Protein AF-A0A2M7PTY8-F1 (afdb_monomer_lite)

Structure (mmCIF, N/CA/C/O backbone):
data_AF-A0A2M7PTY8-F1
#
_entry.id   AF-A0A2M7PTY8-F1
#
loop_
_atom_site.group_PDB
_atom_site.id
_atom_site.type_symbol
_atom_site.label_atom_id
_atom_site.label_alt_id
_atom_site.label_comp_id
_atom_site.label_asym_id
_atom_site.label_entity_id
_atom_site.label_seq_id
_atom_site.pdbx_PDB_ins_code
_atom_site.Cartn_x
_atom_site.Cartn_y
_atom_site.Cartn_z
_atom_site.occupancy
_atom_site.B_iso_or_equiv
_atom_site.auth_seq_id
_atom_site.auth_comp_id
_atom_site.auth_asym_id
_atom_site.auth_atom_id
_atom_site.pdbx_PDB_model_num
ATOM 1 N N . LYS A 1 1 ? 1.114 0.857 -15.490 1.00 77.12 1 LYS A N 1
ATOM 2 C CA . LYS A 1 1 ? 1.839 -0.433 -15.656 1.00 77.12 1 LYS A CA 1
ATOM 3 C C . LYS A 1 1 ? 2.378 -0.992 -14.337 1.00 77.12 1 LYS A C 1
ATOM 5 O O . LYS A 1 1 ? 1.938 -2.067 -13.968 1.00 77.12 1 LYS A O 1
ATOM 10 N N . CYS A 1 2 ? 3.299 -0.330 -13.618 1.00 89.31 2 CYS A N 1
ATOM 11 C CA . CYS A 1 2 ? 3.822 -0.888 -12.352 1.00 89.31 2 CYS A CA 1
ATOM 12 C C . CYS A 1 2 ? 2.845 -0.785 -11.172 1.00 89.31 2 CYS A C 1
ATOM 14 O O . CYS A 1 2 ? 2.730 -1.725 -10.396 1.00 89.31 2 CYS A O 1
ATOM 16 N N . LEU A 1 3 ? 2.088 0.312 -11.073 1.00 90.00 3 LEU A N 1
ATOM 17 C CA . LEU A 1 3 ? 1.049 0.475 -10.047 1.00 90.00 3 LEU A CA 1
ATOM 18 C C . LEU A 1 3 ? -0.109 -0.526 -10.194 1.00 90.00 3 LEU A C 1
ATOM 20 O O . LEU A 1 3 ? -0.704 -0.925 -9.197 1.00 90.00 3 LEU A O 1
ATOM 24 N N . ASP A 1 4 ? -0.402 -0.941 -11.427 1.00 86.75 4 ASP A N 1
ATOM 25 C CA . ASP A 1 4 ? -1.457 -1.914 -11.754 1.00 86.75 4 ASP A CA 1
ATOM 26 C C . ASP A 1 4 ? -0.990 -3.367 -11.563 1.00 86.75 4 ASP A C 1
ATOM 28 O O . ASP A 1 4 ? -1.797 -4.285 -11.596 1.00 86.75 4 ASP A O 1
ATOM 32 N N . ALA A 1 5 ? 0.317 -3.587 -11.374 1.00 87.81 5 ALA A N 1
ATOM 33 C CA . ALA A 1 5 ? 0.893 -4.901 -11.085 1.00 87.81 5 ALA A CA 1
ATOM 34 C C . ALA A 1 5 ? 0.928 -5.218 -9.578 1.00 87.81 5 ALA A C 1
ATOM 36 O O . ALA A 1 5 ? 1.336 -6.311 -9.181 1.00 87.81 5 ALA A O 1
ATOM 37 N N . LEU A 1 6 ? 0.543 -4.255 -8.737 1.00 93.88 6 LEU A N 1
ATOM 38 C CA . LEU A 1 6 ? 0.382 -4.454 -7.303 1.00 93.88 6 LEU A CA 1
ATOM 39 C C . LEU A 1 6 ? -0.954 -5.154 -7.014 1.00 93.88 6 LEU A C 1
ATOM 41 O O . LEU A 1 6 ? -1.928 -4.890 -7.716 1.00 93.88 6 LEU A O 1
ATOM 45 N N . PRO A 1 7 ? -1.049 -5.954 -5.935 1.00 95.00 7 PRO A N 1
ATOM 46 C CA . PRO A 1 7 ? -2.338 -6.404 -5.419 1.00 95.00 7 PRO A CA 1
ATOM 47 C C . PRO A 1 7 ? -3.286 -5.222 -5.182 1.00 95.00 7 PRO A C 1
ATOM 49 O O . PRO A 1 7 ? -2.843 -4.166 -4.722 1.00 95.00 7 PRO A O 1
ATOM 52 N N . ASP A 1 8 ? -4.586 -5.410 -5.415 1.00 93.94 8 ASP A N 1
ATOM 53 C CA . ASP A 1 8 ? -5.576 -4.321 -5.416 1.00 93.94 8 ASP A CA 1
ATOM 54 C C . ASP A 1 8 ? -5.510 -3.436 -4.169 1.00 93.94 8 ASP A C 1
ATOM 56 O O . ASP A 1 8 ? -5.428 -2.211 -4.269 1.00 93.94 8 ASP A O 1
ATOM 60 N N . ARG A 1 9 ? -5.450 -4.051 -2.979 1.00 93.88 9 ARG A N 1
ATOM 61 C CA . ARG A 1 9 ? -5.334 -3.309 -1.713 1.00 93.88 9 ARG A CA 1
ATOM 62 C C . ARG A 1 9 ? -4.062 -2.468 -1.640 1.00 93.88 9 ARG A C 1
ATOM 64 O O . ARG A 1 9 ? -4.106 -1.361 -1.127 1.00 93.88 9 ARG A O 1
ATOM 71 N N . TRP A 1 10 ? -2.941 -2.967 -2.154 1.00 96.81 10 TRP A N 1
ATOM 72 C CA . TRP A 1 10 ? -1.659 -2.260 -2.120 1.00 96.81 10 TRP A CA 1
ATOM 73 C C . TRP A 1 10 ? -1.648 -1.098 -3.109 1.00 96.81 10 TRP A C 1
ATOM 75 O O . TRP A 1 10 ? -1.227 0.002 -2.756 1.00 96.81 10 TRP A O 1
ATOM 85 N N . SER A 1 11 ? -2.154 -1.331 -4.326 1.00 96.50 11 SER A N 1
ATOM 86 C CA . SER A 1 11 ? -2.332 -0.285 -5.336 1.00 96.50 11 SER A CA 1
ATOM 87 C C . SER A 1 11 ? -3.219 0.835 -4.795 1.00 96.50 11 SER A C 1
ATOM 89 O O . SER A 1 11 ? -2.856 2.008 -4.873 1.00 96.50 11 SER A O 1
ATOM 91 N N . LEU A 1 12 ? -4.340 0.476 -4.163 1.00 96.25 12 LEU A N 1
ATOM 92 C CA . LEU A 1 12 ? -5.262 1.432 -3.563 1.00 96.25 12 LEU A CA 1
ATOM 93 C C . LEU A 1 12 ? -4.620 2.206 -2.401 1.00 96.25 12 LEU A C 1
ATOM 95 O O . LEU A 1 12 ? -4.716 3.430 -2.385 1.00 96.25 12 LEU A O 1
ATOM 99 N N . SER A 1 13 ? -3.892 1.547 -1.487 1.00 97.06 13 SER A N 1
ATOM 100 C CA . SER A 1 13 ? -3.159 2.239 -0.411 1.00 97.06 13 SER A CA 1
ATOM 101 C C . SER A 1 13 ? -2.135 3.247 -0.947 1.00 97.06 13 SER A C 1
ATOM 103 O O . SER A 1 13 ? -2.038 4.357 -0.426 1.00 97.06 13 SER A O 1
ATOM 105 N N . ILE A 1 14 ? -1.398 2.897 -2.009 1.00 97.31 14 ILE A N 1
ATOM 106 C CA . ILE A 1 14 ? -0.436 3.805 -2.651 1.00 97.31 14 ILE A CA 1
ATOM 107 C C . ILE A 1 14 ? -1.151 4.999 -3.292 1.00 97.31 14 ILE A C 1
ATOM 109 O O . ILE A 1 14 ? -0.722 6.133 -3.088 1.00 97.31 14 ILE A O 1
ATOM 113 N N . LYS A 1 15 ? -2.241 4.766 -4.037 1.00 96.75 15 LYS A N 1
ATOM 114 C CA . LYS A 1 15 ? -3.020 5.836 -4.682 1.00 96.75 15 LYS A CA 1
ATOM 115 C C . LYS A 1 15 ? -3.590 6.805 -3.651 1.00 96.75 15 LYS A C 1
ATOM 117 O O . LYS A 1 15 ? -3.388 8.008 -3.783 1.00 96.75 15 LYS A O 1
ATOM 122 N N . LEU A 1 16 ? -4.234 6.286 -2.605 1.00 97.69 16 LEU A N 1
ATOM 123 C CA . LEU A 1 16 ? -4.813 7.118 -1.553 1.00 97.69 16 LEU A CA 1
ATOM 124 C C . LEU A 1 16 ? -3.741 7.952 -0.844 1.00 97.69 16 LEU A C 1
ATOM 126 O O . LEU A 1 16 ? -3.955 9.140 -0.631 1.00 97.69 16 LEU A O 1
ATOM 130 N N . LYS A 1 17 ? -2.574 7.367 -0.533 1.00 97.81 17 LYS A N 1
ATOM 131 C CA . LYS A 1 17 ? -1.524 8.088 0.199 1.00 97.81 17 LYS A CA 1
ATOM 132 C C . LYS A 1 17 ? -0.763 9.106 -0.647 1.00 97.81 17 LYS A C 1
ATOM 134 O O . LYS A 1 17 ? -0.408 10.155 -0.130 1.00 97.81 17 LYS A O 1
ATOM 139 N N . TYR A 1 18 ? -0.453 8.780 -1.901 1.00 96.31 18 TYR A N 1
ATOM 140 C CA . TYR A 1 18 ? 0.485 9.569 -2.710 1.00 96.31 18 TYR A CA 1
ATOM 141 C C . TYR A 1 18 ? -0.152 10.346 -3.856 1.00 96.31 18 TYR A C 1
ATOM 143 O O . TYR A 1 18 ? 0.432 11.325 -4.296 1.00 96.31 18 TYR A O 1
ATOM 151 N N . LEU A 1 19 ? -1.301 9.905 -4.374 1.00 95.56 19 LEU A N 1
ATOM 152 C CA . LEU A 1 19 ? -1.989 10.607 -5.464 1.00 95.56 19 LEU A CA 1
ATOM 153 C C . LEU A 1 19 ? -3.162 11.440 -4.951 1.00 95.56 19 LEU A C 1
ATOM 155 O O . LEU A 1 19 ? -3.476 12.470 -5.529 1.00 95.56 19 LEU A O 1
ATOM 159 N N . MET A 1 20 ? -3.817 10.970 -3.888 1.00 97.31 20 MET A N 1
ATOM 160 C CA . MET A 1 20 ? -4.933 11.666 -3.240 1.00 97.31 20 MET A CA 1
ATOM 161 C C . MET A 1 20 ? -4.525 12.326 -1.919 1.00 97.31 20 MET A C 1
ATOM 163 O O . MET A 1 20 ? -5.371 12.941 -1.282 1.00 97.31 20 MET A O 1
ATOM 167 N N . GLU A 1 21 ? -3.263 12.155 -1.508 1.00 97.31 21 GLU A N 1
ATOM 168 C CA . GLU A 1 21 ? -2.651 12.785 -0.329 1.00 97.31 21 GLU A CA 1
ATOM 169 C C . GLU A 1 21 ? -3.446 12.613 0.978 1.00 97.31 21 GLU A C 1
ATOM 171 O O . GLU A 1 21 ? -3.358 13.437 1.882 1.00 97.31 21 GLU A O 1
ATOM 176 N N . LYS A 1 22 ? -4.204 11.515 1.106 1.00 98.19 22 LYS A N 1
ATOM 177 C CA . LYS A 1 22 ? -4.983 11.230 2.315 1.00 98.19 22 LYS A CA 1
ATOM 178 C C . LYS A 1 22 ? -4.086 10.919 3.507 1.00 98.19 22 LYS A C 1
ATOM 180 O O . LYS A 1 22 ? -2.985 10.353 3.380 1.00 98.19 22 LYS A O 1
ATOM 185 N N . GLU A 1 23 ? -4.601 11.207 4.695 1.00 98.12 23 GLU A N 1
ATOM 186 C CA . GLU A 1 23 ? -3.894 10.868 5.919 1.00 98.12 23 GLU A CA 1
ATOM 187 C C . GLU A 1 23 ? -3.950 9.375 6.223 1.00 98.12 23 GLU A C 1
ATOM 189 O O . GLU A 1 23 ? -4.891 8.661 5.878 1.00 98.12 23 GLU A O 1
ATOM 194 N N . SER A 1 24 ? -2.896 8.868 6.864 1.00 96.69 24 SER A N 1
ATOM 195 C CA . SER A 1 24 ? -2.751 7.421 7.076 1.00 96.69 24 SER A CA 1
ATOM 196 C C . SER A 1 24 ? -3.900 6.846 7.912 1.00 96.69 24 SER A C 1
ATOM 198 O O . SER A 1 24 ? -4.309 5.711 7.682 1.00 96.69 24 SER A O 1
ATOM 200 N N . GLU A 1 25 ? -4.436 7.625 8.854 1.00 97.19 25 GLU A N 1
ATOM 201 C CA . GLU A 1 25 ? -5.587 7.242 9.678 1.00 97.19 25 GLU A CA 1
ATOM 202 C C . GLU A 1 25 ? -6.873 7.121 8.854 1.00 97.19 25 GLU A C 1
ATOM 204 O O . GLU A 1 25 ? -7.574 6.116 8.974 1.00 97.19 25 GLU A O 1
ATOM 209 N N . GLU A 1 26 ? -7.134 8.078 7.958 1.00 98.06 26 GLU A N 1
ATOM 210 C CA . GLU A 1 26 ? -8.280 8.045 7.040 1.00 98.06 26 GLU A CA 1
ATOM 211 C C . GLU A 1 26 ? -8.204 6.824 6.118 1.00 98.06 26 GLU A C 1
ATOM 213 O O . GLU A 1 26 ? -9.183 6.103 5.939 1.00 98.06 26 GLU A O 1
ATOM 218 N N . ILE A 1 27 ? -7.009 6.526 5.599 1.00 98.00 27 ILE A N 1
ATOM 219 C CA . ILE A 1 27 ? -6.779 5.355 4.746 1.00 98.00 27 ILE A CA 1
ATOM 220 C C . ILE A 1 27 ? -6.995 4.054 5.526 1.00 98.00 27 ILE A C 1
ATOM 222 O O . ILE A 1 27 ? -7.584 3.109 5.001 1.00 98.00 27 ILE A O 1
ATOM 226 N N . CYS A 1 28 ? -6.527 3.979 6.776 1.00 97.94 28 CYS A N 1
ATOM 227 C CA . CYS A 1 28 ? -6.730 2.801 7.619 1.00 97.94 28 CYS A CA 1
ATOM 228 C C . CYS A 1 28 ? -8.220 2.533 7.866 1.00 97.94 28 CYS A C 1
ATOM 230 O O . CYS A 1 28 ? -8.652 1.382 7.774 1.00 97.94 28 CYS A O 1
ATOM 232 N N . GLN A 1 29 ? -9.001 3.585 8.127 1.00 97.62 29 GLN A N 1
ATOM 233 C CA . GLN A 1 29 ? -10.451 3.487 8.302 1.00 97.62 29 GLN A CA 1
ATOM 234 C C . GLN A 1 29 ? -11.150 3.062 7.006 1.00 97.62 29 GLN A C 1
ATOM 236 O O . GLN A 1 29 ? -11.930 2.112 7.020 1.00 97.62 29 GLN A O 1
ATOM 241 N N . GLU A 1 30 ? -10.829 3.703 5.880 1.00 96.50 30 GLU A N 1
ATOM 242 C CA . GLU A 1 30 ? -11.440 3.421 4.575 1.00 96.50 30 GLU A CA 1
ATOM 243 C C . GLU A 1 30 ? -11.158 1.993 4.086 1.00 96.50 30 GLU A C 1
ATOM 245 O O . GLU A 1 30 ? -12.027 1.341 3.510 1.00 96.50 30 GLU A O 1
ATOM 250 N N . LEU A 1 31 ? -9.954 1.477 4.346 1.00 96.00 31 LEU A N 1
ATOM 251 C CA . LEU A 1 31 ? -9.545 0.134 3.925 1.00 96.00 31 LEU A CA 1
ATOM 252 C C . LEU A 1 31 ? -9.829 -0.956 4.969 1.00 96.00 31 LEU A C 1
ATOM 254 O O . LEU A 1 31 ? -9.612 -2.138 4.681 1.00 96.00 31 LEU A O 1
ATOM 258 N N . GLY A 1 32 ? -10.285 -0.586 6.170 1.00 97.31 32 GLY A N 1
ATOM 259 C CA . GLY A 1 32 ? -10.526 -1.517 7.273 1.00 97.31 32 GLY A CA 1
ATOM 260 C C . GLY A 1 32 ? -9.260 -2.253 7.728 1.00 97.31 32 GLY A C 1
ATOM 261 O O . GLY A 1 32 ? -9.304 -3.455 7.994 1.00 97.31 32 GLY A O 1
ATOM 262 N N . VAL A 1 33 ? -8.117 -1.560 7.771 1.00 96.62 33 VAL A N 1
ATOM 263 C CA . VAL A 1 33 ? -6.815 -2.126 8.167 1.00 96.62 33 VAL A CA 1
ATOM 264 C C . VAL A 1 33 ? -6.274 -1.448 9.420 1.00 96.62 33 VAL A C 1
ATOM 266 O O . VAL A 1 33 ? -6.521 -0.272 9.669 1.00 96.62 33 VAL A O 1
ATOM 269 N N . SER A 1 34 ? -5.492 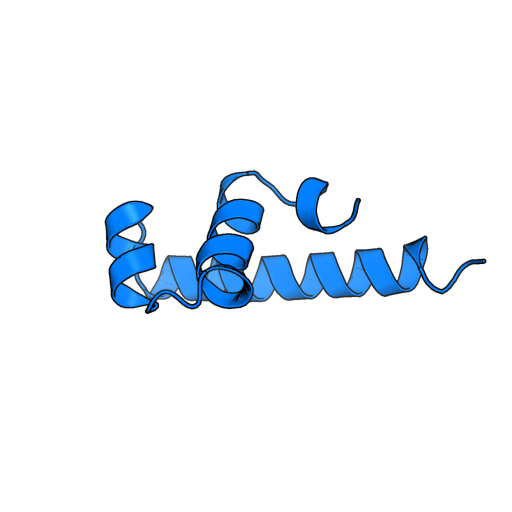-2.180 10.214 1.00 98.06 34 SER A N 1
ATOM 270 C CA . SER A 1 34 ? -4.775 -1.573 11.336 1.00 98.06 34 SER A CA 1
ATOM 271 C C . SER A 1 34 ? -3.596 -0.724 10.840 1.00 98.06 34 SER A C 1
ATOM 273 O O . SER A 1 34 ? -3.028 -1.034 9.786 1.00 98.06 34 SER A O 1
ATOM 275 N N . PRO A 1 35 ? -3.136 0.274 11.618 1.00 97.81 35 PRO A N 1
ATOM 276 C CA . PRO A 1 35 ? -1.956 1.065 11.264 1.00 97.81 35 PRO A CA 1
ATOM 277 C C . PRO A 1 35 ? -0.720 0.202 10.983 1.00 97.81 35 PRO A C 1
ATOM 279 O O . PRO A 1 35 ? -0.008 0.416 10.005 1.00 97.81 35 PRO A O 1
ATOM 282 N N . THR A 1 36 ? -0.486 -0.837 11.791 1.00 97.88 36 THR A N 1
ATOM 283 C CA . THR A 1 36 ? 0.617 -1.784 11.573 1.00 97.88 36 THR A CA 1
ATOM 284 C C . THR A 1 36 ? 0.492 -2.500 10.229 1.00 97.88 36 THR A C 1
ATOM 286 O O . THR A 1 36 ? 1.477 -2.601 9.497 1.00 97.88 36 THR A O 1
ATOM 289 N N . ASN A 1 37 ? -0.709 -2.973 9.875 1.00 97.81 37 ASN A N 1
ATOM 290 C CA . ASN A 1 37 ? -0.942 -3.639 8.596 1.00 97.81 37 ASN A CA 1
ATOM 291 C C . ASN A 1 37 ? -0.781 -2.670 7.414 1.00 97.81 37 ASN A C 1
ATOM 293 O O . ASN A 1 37 ? -0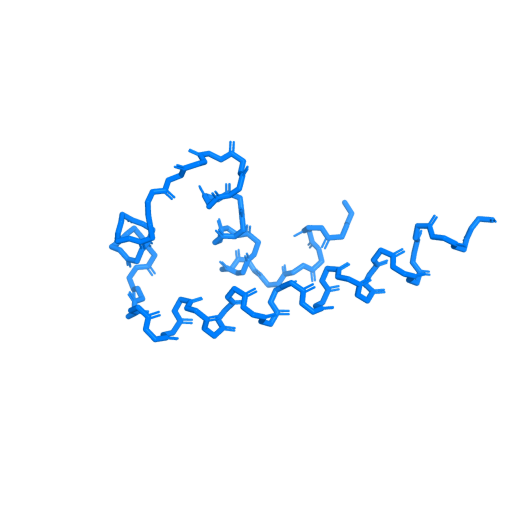.147 -3.029 6.423 1.00 97.81 37 ASN A O 1
ATOM 297 N N . PHE A 1 38 ? -1.259 -1.430 7.546 1.00 98.25 38 PHE A N 1
ATOM 298 C CA . PHE A 1 38 ? -1.065 -0.377 6.549 1.00 98.25 38 PHE A CA 1
ATOM 299 C C . PHE A 1 38 ? 0.419 -0.125 6.269 1.00 98.25 38 PHE A C 1
ATOM 301 O O . PHE A 1 38 ? 0.843 -0.177 5.116 1.00 98.25 38 PHE A O 1
ATOM 308 N N . TRP A 1 39 ? 1.249 0.065 7.298 1.00 97.94 39 TRP A N 1
ATOM 309 C CA . TRP A 1 39 ? 2.682 0.299 7.090 1.00 97.94 39 TRP A CA 1
ATOM 310 C C . TRP A 1 39 ? 3.399 -0.905 6.468 1.00 97.94 39 TRP A C 1
ATOM 312 O O . TRP A 1 39 ? 4.283 -0.723 5.628 1.00 97.94 39 TRP A O 1
ATOM 322 N N . GLN A 1 40 ? 2.988 -2.133 6.802 1.00 98.12 40 GLN A N 1
ATOM 323 C CA . GLN A 1 40 ? 3.490 -3.341 6.139 1.00 98.12 40 GLN A CA 1
ATOM 324 C C . GLN A 1 40 ? 3.102 -3.388 4.655 1.00 98.12 40 GLN A C 1
ATOM 326 O O . GLN A 1 40 ? 3.955 -3.686 3.816 1.00 98.12 40 GLN A O 1
ATOM 331 N N . ILE A 1 41 ? 1.845 -3.071 4.325 1.00 97.69 41 ILE A N 1
ATOM 332 C CA . ILE A 1 41 ? 1.365 -2.950 2.942 1.00 97.69 41 ILE A CA 1
ATOM 333 C C . ILE A 1 41 ? 2.194 -1.904 2.194 1.00 97.69 41 ILE A C 1
ATOM 335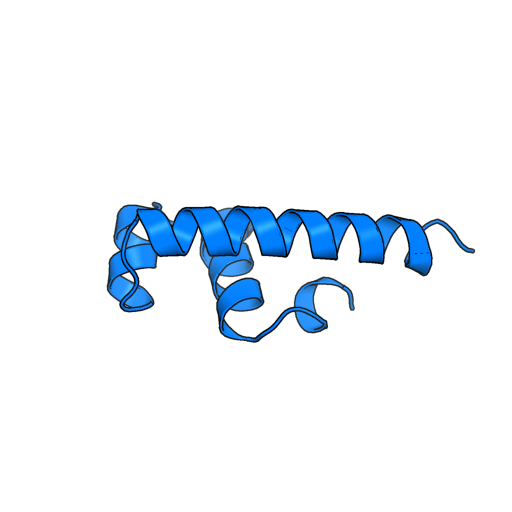 O O . ILE A 1 41 ? 2.749 -2.204 1.140 1.00 97.69 41 ILE A O 1
ATOM 339 N N . MET A 1 42 ? 2.347 -0.707 2.764 1.00 98.12 42 MET A N 1
ATOM 340 C CA . MET A 1 42 ? 3.083 0.399 2.152 1.00 98.12 42 MET A CA 1
ATOM 341 C C . MET A 1 42 ? 4.548 0.049 1.900 1.00 98.12 42 MET A C 1
ATOM 343 O O . MET A 1 42 ? 5.079 0.359 0.835 1.00 98.12 42 MET A O 1
ATOM 347 N N . HIS A 1 43 ? 5.212 -0.612 2.850 1.00 97.81 43 HIS A N 1
ATOM 348 C CA . HIS A 1 43 ? 6.591 -1.059 2.674 1.00 97.81 43 HIS A CA 1
ATOM 349 C C . HIS A 1 43 ? 6.719 -2.059 1.515 1.00 97.81 43 HIS A C 1
ATOM 351 O O . HIS A 1 43 ? 7.539 -1.860 0.618 1.00 97.81 43 HIS A O 1
ATOM 357 N N . ARG A 1 44 ? 5.873 -3.098 1.486 1.00 97.50 44 ARG A N 1
ATOM 358 C CA . ARG A 1 44 ? 5.905 -4.125 0.431 1.00 97.50 44 ARG A CA 1
ATOM 359 C C . ARG A 1 44 ? 5.554 -3.554 -0.943 1.00 97.50 44 ARG A C 1
ATOM 361 O O . ARG A 1 44 ? 6.243 -3.849 -1.916 1.00 97.50 44 ARG A O 1
ATOM 368 N N . ALA A 1 45 ? 4.545 -2.688 -1.008 1.00 97.06 45 ALA A N 1
ATOM 369 C CA . ALA A 1 45 ? 4.141 -2.012 -2.234 1.00 97.06 45 ALA A CA 1
ATOM 370 C C . ALA A 1 45 ? 5.284 -1.168 -2.819 1.00 97.06 45 ALA A C 1
ATOM 372 O O . ALA A 1 45 ? 5.550 -1.246 -4.014 1.00 97.06 45 ALA A O 1
ATOM 373 N N . LYS A 1 46 ? 6.020 -0.419 -1.984 1.00 96.06 46 LYS A N 1
ATOM 374 C CA . LYS A 1 46 ? 7.189 0.362 -2.426 1.00 96.06 46 LYS A CA 1
ATOM 375 C C . LYS A 1 46 ? 8.316 -0.514 -2.963 1.00 96.06 46 LYS A C 1
ATOM 377 O O . LYS A 1 46 ? 8.898 -0.170 -3.986 1.00 96.06 46 LYS A O 1
ATOM 382 N N . LEU A 1 47 ? 8.619 -1.632 -2.299 1.00 95.69 47 LEU A N 1
ATOM 383 C CA . LEU A 1 47 ? 9.650 -2.561 -2.771 1.00 95.69 47 LEU A CA 1
ATOM 384 C C . LEU A 1 47 ? 9.293 -3.149 -4.139 1.00 95.69 47 LEU A C 1
ATOM 386 O O . LEU A 1 47 ? 10.135 -3.166 -5.031 1.00 95.69 47 LEU A O 1
ATOM 390 N N . GLN A 1 48 ? 8.041 -3.569 -4.321 1.00 94.38 48 GLN A N 1
ATOM 391 C CA . GLN A 1 48 ? 7.576 -4.114 -5.593 1.00 94.38 48 GLN A CA 1
ATOM 392 C C . GLN A 1 48 ? 7.517 -3.048 -6.697 1.00 94.38 48 GLN A C 1
ATOM 394 O O . GLN A 1 48 ? 7.844 -3.332 -7.846 1.00 94.38 48 GLN A O 1
ATOM 399 N N . LEU A 1 49 ? 7.139 -1.809 -6.363 1.00 94.44 49 LEU A N 1
ATOM 400 C CA . LEU A 1 49 ? 7.200 -0.690 -7.304 1.00 94.44 49 LEU A CA 1
ATOM 401 C C . LEU A 1 49 ? 8.635 -0.406 -7.739 1.00 94.44 49 LEU A C 1
ATOM 403 O O . LEU A 1 49 ? 8.867 -0.255 -8.934 1.00 94.44 49 LEU A O 1
ATOM 407 N N . ARG A 1 50 ? 9.585 -0.372 -6.796 1.00 93.31 50 ARG A N 1
ATOM 408 C CA . ARG A 1 50 ? 11.004 -0.176 -7.101 1.00 93.31 50 ARG A CA 1
ATOM 409 C C . ARG A 1 50 ? 11.506 -1.260 -8.048 1.00 93.31 50 ARG A C 1
ATOM 411 O O . ARG A 1 50 ? 11.998 -0.924 -9.115 1.00 93.31 50 ARG A O 1
ATOM 418 N N . ASP A 1 51 ? 11.293 -2.527 -7.701 1.00 91.94 51 ASP A N 1
ATOM 419 C CA . ASP A 1 51 ? 11.703 -3.660 -8.537 1.00 91.94 51 ASP A CA 1
ATOM 420 C C . ASP A 1 51 ? 11.059 -3.606 -9.933 1.00 91.94 51 ASP A C 1
ATOM 422 O O . ASP A 1 51 ? 11.719 -3.817 -10.949 1.00 91.94 51 ASP A O 1
ATOM 426 N N . CYS A 1 52 ? 9.776 -3.243 -10.013 1.00 91.81 52 CYS A N 1
ATOM 427 C CA . CYS A 1 52 ? 9.092 -3.100 -11.292 1.00 91.81 52 CYS A CA 1
ATOM 428 C C . CYS A 1 52 ? 9.673 -1.966 -12.144 1.00 91.81 52 CYS A C 1
ATOM 430 O O . CYS A 1 52 ? 9.861 -2.152 -13.342 1.00 91.81 52 CYS A O 1
ATOM 432 N N . VAL A 1 53 ? 9.954 -0.801 -11.558 1.00 89.56 53 VAL A N 1
ATOM 433 C CA . VAL A 1 53 ? 10.538 0.335 -12.284 1.00 89.56 53 VAL A CA 1
ATOM 434 C C . VAL A 1 53 ? 11.974 0.008 -12.709 1.00 89.56 53 VAL A C 1
ATOM 436 O O . VAL A 1 53 ? 12.312 0.191 -13.874 1.00 89.56 53 VAL A O 1
ATOM 439 N N . GLU A 1 54 ? 12.784 -0.569 -11.820 1.00 88.94 54 GLU A N 1
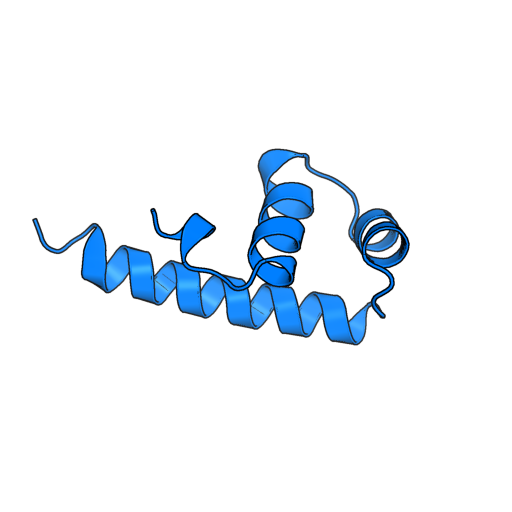ATOM 440 C CA . GLU A 1 54 ? 14.153 -1.030 -12.108 1.00 88.94 54 GLU A CA 1
ATOM 441 C C . GLU A 1 54 ? 14.193 -2.031 -13.269 1.00 88.94 54 GLU A C 1
ATOM 443 O O . GLU A 1 54 ? 14.999 -1.894 -14.188 1.00 88.94 5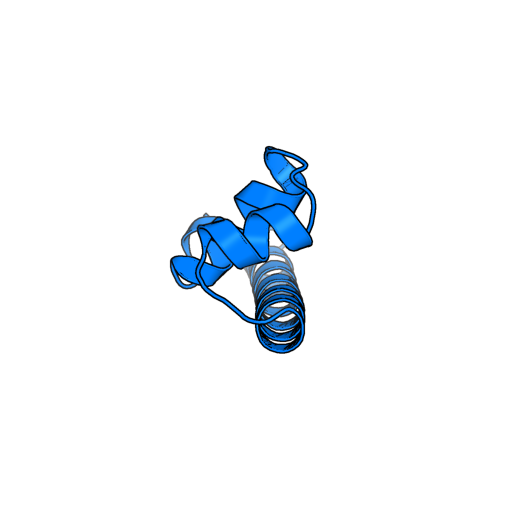4 GLU A O 1
ATOM 448 N N . ASN A 1 55 ? 13.277 -3.000 -13.285 1.00 84.38 55 ASN A N 1
ATOM 449 C CA . ASN A 1 55 ? 13.272 -4.048 -14.301 1.00 84.38 55 ASN A CA 1
ATOM 450 C C . ASN A 1 55 ? 12.509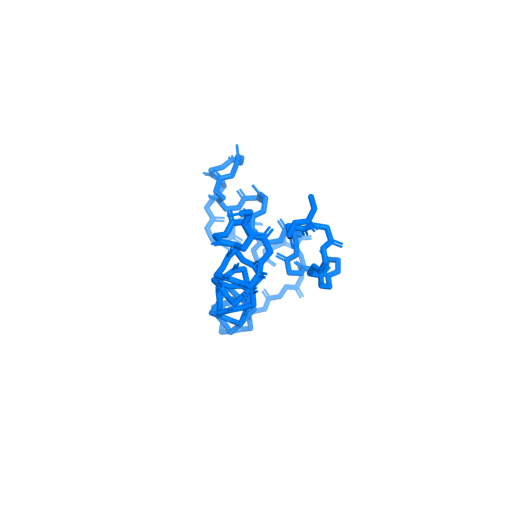 -3.704 -15.584 1.00 84.38 55 ASN A C 1
ATOM 452 O O . ASN A 1 55 ? 12.784 -4.328 -16.608 1.00 84.38 55 ASN A O 1
ATOM 456 N N . LYS A 1 56 ? 11.530 -2.790 -15.545 1.00 71.38 56 LYS A N 1
ATOM 457 C CA . LYS A 1 56 ? 10.649 -2.496 -16.693 1.00 71.38 56 LYS A CA 1
ATOM 458 C C . LYS A 1 56 ? 10.773 -1.089 -17.267 1.00 71.38 56 LYS A C 1
ATOM 460 O O . LYS A 1 56 ? 10.254 -0.880 -18.353 1.00 71.38 56 LYS A O 1
ATOM 465 N N . TRP A 1 57 ? 11.363 -0.135 -16.549 1.00 63.00 57 TRP A N 1
ATOM 466 C CA . TRP A 1 57 ? 11.484 1.257 -17.008 1.00 63.00 57 TRP A CA 1
ATOM 467 C C . TRP A 1 57 ? 12.917 1.626 -17.406 1.00 63.00 57 TRP A C 1
ATOM 469 O O . TRP A 1 57 ? 13.103 2.462 -18.276 1.00 63.00 57 TRP A O 1
ATOM 479 N N . PHE A 1 58 ? 13.936 1.003 -16.803 1.00 57.88 58 PHE A N 1
ATOM 480 C CA . PHE A 1 58 ? 15.345 1.240 -17.166 1.00 57.88 58 PHE A CA 1
ATOM 481 C C . PHE A 1 58 ? 15.923 0.194 -18.129 1.00 57.88 58 PHE A C 1
ATOM 483 O O . PHE A 1 58 ? 17.103 0.254 -18.463 1.00 57.88 58 PHE A O 1
ATOM 490 N N . LYS A 1 59 ? 15.107 -0.774 -18.556 1.00 53.75 59 LYS A N 1
ATOM 491 C CA . LYS A 1 59 ? 15.427 -1.707 -19.642 1.00 53.75 59 LYS A CA 1
ATOM 492 C C . LYS A 1 59 ? 14.678 -1.279 -20.904 1.00 53.75 59 LYS A C 1
ATOM 494 O O . LYS A 1 59 ? 13.785 -1.995 -21.346 1.00 53.75 59 LYS A O 1
ATOM 499 N N . ASP A 1 60 ? 15.020 -0.099 -21.401 1.00 45.56 60 ASP A N 1
ATOM 500 C CA . ASP A 1 60 ? 14.832 0.296 -22.800 1.00 45.56 60 ASP A CA 1
ATOM 501 C C . ASP A 1 60 ? 16.220 0.378 -23.451 1.00 45.56 60 ASP A C 1
ATOM 503 O O . ASP A 1 60 ? 17.138 0.934 -22.800 1.00 45.56 60 ASP A O 1
#

Radius of gyration: 12.13 Å; chains: 1; bounding box: 27×19×34 Å

Secondary structure (DSSP, 8-state):
--GGGS-HHHHHHHHHHHTS---HHHHHHHHT--HHHHHHHHHHHHHHHHHHHHHHTS--

Sequence (60 aa):
KCLDALPDRWSLSIKLKYLMEKESEEICQELGVSPTNFWQIMHRAKLQLRDCVENKWFKD

Foldseek 3Di:
DQLVVADPLLSVLCCCCPVVVDDLVVSCVVSVHDSVVSVVSPVVSVVSSVVCCVVPVVPD

pLDDT: mean 92.08, std 11.19, range [45.56, 98.25]